Protein AF-A0A7V3JKD4-F1 (afdb_monomer)

Radius of gyration: 16.25 Å; Cα contacts (8 Å, |Δi|>4): 106; chains: 1; bounding box: 25×35×56 Å

Secondary structure (DSSP, 8-state):
-PPP--HHHHHTEEEEEEE--TTS----HHHHHHHHHHHHH-GGG-SEEEEEEPSSSEEEEEE--HHHHHHHHHHHHHH---------

Sequence (88 aa):
MADKIDPYREALVVEMVTVWPEDVPELPPEDRQRLEARLHADPRRASQVEYVRLHTGFCRRITVTAEDVARFTAESTAASAPVSGGTP

Mean predicted aligned error: 7.58 Å

pLDDT: mean 82.94, std 14.17, range [41.69, 94.19]

Nearest PDB structures (foldseek):
  5y5z-assembly1_N  TM=3.663E-01  e=1.304E+00  Thermus thermophilus HB8
  8fzg-assembly1_v  TM=3.688E-01  e=1.489E+00  Escherichia coli K-12
  8pz2-assembly1_A  TM=2.513E-01  e=4.316E+00  Escherichia coli

Foldseek 3Di:
DADPPDVVLVVQAPAEEEAEDPQAPDDDPVLVVVLSVVCVVPVVLAPHWDWDDDPRGTYIYGYHDNVSVVVSVVVVVVVDDDPPPDDD

Sol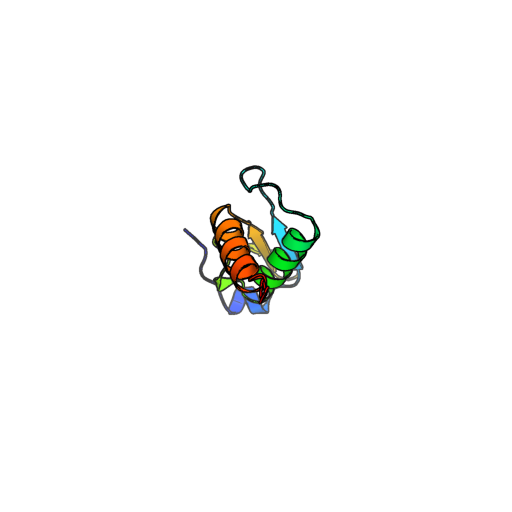vent-accessible surface area (backbone atoms only — not comparable to full-atom values): 5387 Å² total; per-residue (Å²): 131,59,55,75,90,47,72,70,59,59,74,38,47,78,44,79,47,80,43,78,54,87,84,32,78,91,63,58,70,67,58,46,51,52,49,51,55,49,35,71,72,40,54,87,71,42,69,33,46,45,78,45,84,48,97,90,36,22,32,39,35,36,43,56,44,50,67,48,50,53,52,47,51,56,55,53,48,70,75,59,69,80,86,78,77,82,75,135

Structure (mmCIF, N/CA/C/O backbone):
data_AF-A0A7V3JKD4-F1
#
_entry.id   AF-A0A7V3JKD4-F1
#
loop_
_atom_site.group_PDB
_atom_site.id
_atom_site.type_symbol
_atom_site.label_atom_id
_atom_site.label_alt_id
_atom_site.label_comp_id
_atom_site.label_asym_id
_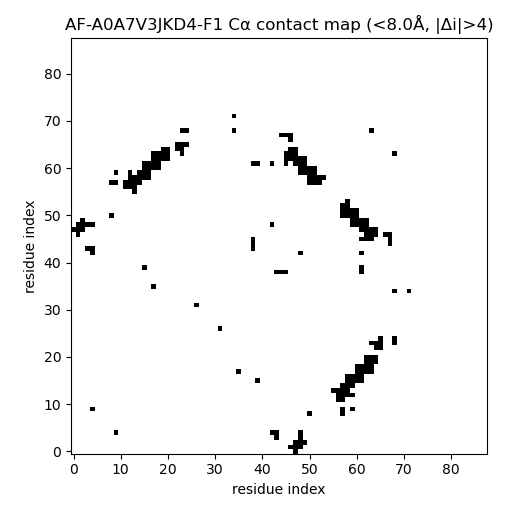atom_site.label_entity_id
_atom_site.label_seq_id
_atom_site.pdbx_PDB_ins_code
_atom_site.Cartn_x
_atom_site.Cartn_y
_atom_site.Cartn_z
_atom_site.occupancy
_atom_site.B_iso_or_equiv
_atom_site.auth_seq_id
_atom_site.auth_comp_id
_atom_site.auth_asym_id
_atom_site.auth_atom_id
_atom_site.pdbx_PDB_model_num
ATOM 1 N N . MET A 1 1 ? -12.825 -1.754 -9.690 1.00 42.53 1 MET A N 1
ATOM 2 C CA . MET A 1 1 ? -12.132 -2.966 -10.183 1.00 42.53 1 MET A CA 1
ATOM 3 C C . MET A 1 1 ? -10.672 -2.798 -9.823 1.00 42.53 1 MET A C 1
ATOM 5 O O . MET A 1 1 ? -10.088 -1.828 -10.280 1.00 42.53 1 MET A O 1
ATOM 9 N N . ALA A 1 2 ? -10.136 -3.649 -8.947 1.00 50.84 2 ALA A N 1
ATOM 10 C CA . ALA A 1 2 ? -8.724 -3.618 -8.575 1.00 50.84 2 ALA A CA 1
ATOM 11 C C . ALA A 1 2 ? -7.857 -3.798 -9.833 1.00 50.84 2 ALA A C 1
ATOM 13 O O . ALA A 1 2 ? -8.090 -4.741 -10.598 1.00 50.84 2 ALA A O 1
ATOM 14 N N . ASP A 1 3 ? -6.908 -2.890 -10.073 1.00 59.03 3 ASP A N 1
ATOM 15 C CA . ASP A 1 3 ? -5.963 -3.017 -11.185 1.00 59.03 3 ASP A CA 1
ATOM 16 C C . ASP A 1 3 ? -5.095 -4.255 -10.911 1.00 59.03 3 ASP A C 1
ATOM 18 O O . ASP A 1 3 ? -4.565 -4.433 -9.811 1.00 59.03 3 ASP A O 1
ATOM 22 N N . LYS A 1 4 ? -5.002 -5.171 -11.880 1.00 69.19 4 LYS A N 1
ATOM 23 C CA . LYS A 1 4 ? -4.155 -6.361 -11.732 1.00 69.19 4 LYS A CA 1
ATOM 24 C C . LYS A 1 4 ? -2.704 -5.909 -11.570 1.00 69.19 4 LYS A C 1
ATOM 26 O O . LYS A 1 4 ? -2.254 -5.043 -12.314 1.00 69.19 4 LYS A O 1
ATOM 31 N N . ILE A 1 5 ? -1.975 -6.536 -10.644 1.00 80.56 5 ILE A N 1
ATOM 32 C CA . ILE A 1 5 ? -0.526 -6.343 -10.513 1.00 80.56 5 ILE A CA 1
ATOM 33 C C . ILE A 1 5 ? 0.126 -6.657 -11.859 1.00 80.56 5 ILE A C 1
ATOM 35 O O . ILE A 1 5 ? 0.097 -7.798 -12.327 1.00 80.56 5 ILE A O 1
ATOM 39 N N . ASP A 1 6 ? 0.665 -5.619 -12.490 1.00 83.94 6 ASP A N 1
ATOM 40 C CA . ASP A 1 6 ? 1.349 -5.706 -13.771 1.00 83.94 6 ASP A CA 1
ATOM 41 C C . ASP A 1 6 ? 2.857 -5.851 -13.500 1.00 83.94 6 ASP A C 1
ATOM 43 O O . ASP A 1 6 ? 3.465 -4.921 -12.958 1.00 83.94 6 ASP A O 1
ATOM 47 N N . PRO A 1 7 ? 3.483 -6.987 -13.864 1.00 86.31 7 PRO A N 1
ATOM 48 C CA . PRO A 1 7 ? 4.892 -7.243 -13.565 1.00 86.31 7 PRO A CA 1
ATOM 49 C C . PRO A 1 7 ? 5.840 -6.213 -14.186 1.00 86.31 7 PRO A C 1
ATOM 51 O O . PRO A 1 7 ? 6.892 -5.922 -13.622 1.00 86.31 7 PRO A O 1
ATOM 54 N N . TYR A 1 8 ? 5.482 -5.660 -15.347 1.00 89.19 8 TYR A N 1
ATOM 55 C CA . TYR A 1 8 ? 6.297 -4.669 -16.038 1.00 89.19 8 TYR A CA 1
ATOM 56 C C . TYR A 1 8 ? 6.223 -3.315 -15.334 1.00 89.19 8 TYR A C 1
ATOM 58 O O . TYR A 1 8 ? 7.252 -2.676 -15.115 1.00 89.19 8 TYR A O 1
ATOM 66 N N . ARG A 1 9 ? 5.018 -2.891 -14.928 1.00 89.12 9 ARG A N 1
ATOM 67 C CA . ARG A 1 9 ? 4.858 -1.667 -14.126 1.00 89.12 9 ARG A CA 1
ATOM 68 C C . ARG A 1 9 ? 5.560 -1.802 -12.785 1.00 89.12 9 ARG A C 1
ATOM 70 O O . ARG A 1 9 ? 6.241 -0.869 -12.379 1.00 89.12 9 ARG A O 1
ATOM 77 N N . GLU A 1 10 ? 5.433 -2.959 -12.137 1.00 88.75 10 GLU A N 1
ATOM 78 C CA . GLU A 1 10 ? 6.056 -3.236 -10.843 1.00 88.75 10 GLU A CA 1
ATOM 79 C C . GLU A 1 10 ? 7.589 -3.208 -10.913 1.00 88.75 10 GLU A C 1
ATOM 81 O O . GLU A 1 10 ? 8.227 -2.630 -10.038 1.00 88.75 10 GLU A O 1
ATOM 86 N N . ALA A 1 11 ? 8.185 -3.714 -11.997 1.00 90.56 11 ALA A N 1
ATOM 87 C CA . ALA A 1 11 ? 9.629 -3.632 -12.226 1.00 90.56 11 ALA A CA 1
ATOM 88 C C . ALA A 1 11 ? 10.152 -2.191 -12.395 1.00 90.56 11 ALA A C 1
ATOM 90 O O . ALA A 1 11 ? 11.338 -1.939 -12.199 1.00 90.56 11 ALA A O 1
ATOM 91 N N . LEU A 1 12 ? 9.279 -1.250 -12.765 1.00 93.00 12 LEU A N 1
ATOM 92 C CA . LEU A 1 12 ? 9.600 0.166 -12.951 1.00 93.00 12 LEU A CA 1
ATOM 93 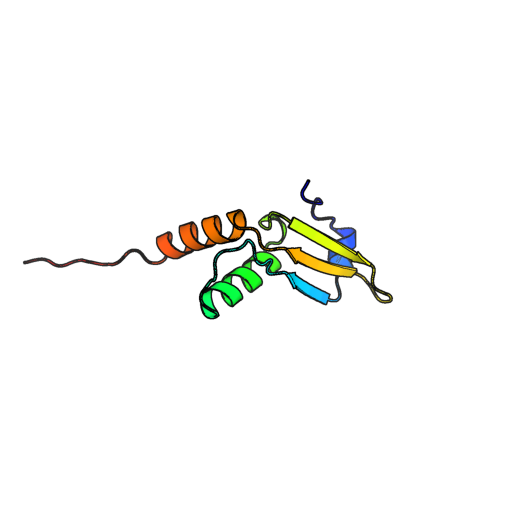C C . LEU A 1 12 ? 9.143 1.036 -11.770 1.00 93.00 12 LEU A C 1
ATOM 95 O O . LEU A 1 12 ? 9.160 2.267 -11.874 1.00 93.00 12 LEU A O 1
ATOM 99 N N . VAL A 1 13 ? 8.709 0.426 -10.662 1.00 93.12 13 VAL A N 1
ATOM 100 C CA . VAL A 1 13 ? 8.331 1.160 -9.454 1.00 93.12 13 VAL A CA 1
ATOM 101 C C . VAL A 1 13 ? 9.576 1.752 -8.808 1.00 93.12 13 VAL A C 1
ATOM 103 O O . VAL A 1 13 ? 10.490 1.036 -8.409 1.00 93.12 13 VAL A O 1
ATOM 106 N N . VAL A 1 14 ? 9.583 3.074 -8.682 1.00 94.06 14 VAL A N 1
ATOM 107 C CA . VAL A 1 14 ? 10.659 3.838 -8.032 1.00 94.06 14 VAL A CA 1
ATOM 108 C C . VAL A 1 14 ? 10.212 4.448 -6.707 1.00 94.06 14 VAL A C 1
ATOM 110 O O . VAL A 1 14 ? 11.046 4.855 -5.906 1.00 94.06 14 VAL A O 1
ATOM 113 N N . GLU A 1 15 ? 8.902 4.494 -6.462 1.00 93.50 15 GLU A N 1
ATOM 114 C CA . GLU A 1 15 ? 8.315 5.084 -5.264 1.00 93.50 15 GLU A CA 1
ATOM 115 C C . GLU A 1 15 ? 7.075 4.300 -4.823 1.00 93.50 15 GLU A C 1
ATOM 117 O O . GLU A 1 15 ? 6.342 3.749 -5.648 1.00 93.50 15 GLU A O 1
ATOM 122 N N . MET A 1 16 ? 6.840 4.242 -3.513 1.00 93.50 16 MET A N 1
ATOM 123 C CA . MET A 1 16 ? 5.708 3.547 -2.908 1.00 93.50 16 MET A CA 1
ATOM 124 C C . MET A 1 16 ? 4.980 4.492 -1.964 1.00 93.50 16 MET A C 1
ATOM 126 O O . MET A 1 16 ? 5.606 5.105 -1.103 1.00 93.50 16 MET A O 1
ATOM 130 N N . VAL A 1 17 ? 3.666 4.601 -2.132 1.00 92.75 17 VAL A N 1
ATOM 131 C CA . VAL A 1 17 ? 2.825 5.485 -1.324 1.00 92.75 17 VAL A CA 1
ATOM 132 C C . VAL A 1 17 ? 1.600 4.726 -0.842 1.00 92.75 17 VAL A C 1
ATOM 134 O O . VAL A 1 17 ? 0.913 4.073 -1.631 1.00 92.75 17 VAL A O 1
ATOM 137 N N . THR A 1 18 ? 1.287 4.879 0.440 1.00 93.44 18 THR A N 1
ATOM 138 C CA . THR A 1 18 ? 0.047 4.377 1.032 1.00 93.44 18 THR A CA 1
ATOM 139 C C . THR A 1 18 ? -0.937 5.519 1.218 1.00 93.44 18 THR A C 1
ATOM 141 O O . THR A 1 18 ? -0.646 6.510 1.888 1.00 93.44 18 THR A O 1
ATOM 144 N N . VAL A 1 19 ? -2.128 5.372 0.650 1.00 92.19 19 VAL A N 1
ATOM 145 C CA . VAL A 1 19 ? -3.249 6.282 0.863 1.00 92.19 19 VAL A CA 1
ATOM 146 C C . VAL A 1 19 ? -4.172 5.674 1.903 1.00 92.19 19 VAL A C 1
ATOM 148 O O . VAL A 1 19 ? 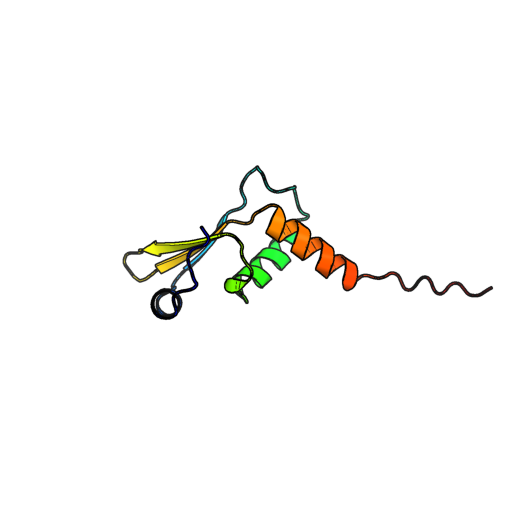-4.637 4.545 1.764 1.00 92.19 19 VAL A O 1
ATOM 151 N N . TRP A 1 20 ? -4.451 6.460 2.932 1.00 91.50 20 TRP A N 1
ATOM 152 C CA . TRP A 1 20 ? -5.373 6.115 4.001 1.00 91.50 20 TRP A CA 1
ATOM 153 C C . TRP A 1 20 ? -6.586 7.038 3.882 1.00 91.50 20 TRP A C 1
ATOM 155 O O . TRP A 1 20 ? -6.487 8.197 4.291 1.00 91.50 20 TRP A O 1
ATOM 165 N N . PRO A 1 21 ? -7.674 6.588 3.238 1.00 88.62 21 PRO A N 1
ATOM 166 C CA . PRO A 1 21 ? -8.889 7.385 3.124 1.00 88.62 21 PRO A CA 1
ATOM 167 C C . PRO A 1 21 ? -9.524 7.622 4.502 1.00 88.62 21 PRO A C 1
ATOM 169 O O . PRO A 1 21 ? -9.212 6.947 5.471 1.00 88.62 21 PRO A O 1
ATOM 172 N N . GLU A 1 22 ? -10.441 8.574 4.607 1.00 86.50 22 GLU A N 1
ATOM 173 C CA . GLU A 1 22 ? -11.194 8.815 5.851 1.00 86.50 22 GLU A CA 1
ATOM 174 C C . GLU A 1 22 ? -12.236 7.723 6.160 1.00 86.50 22 GLU A C 1
ATOM 176 O O . GLU A 1 22 ? -12.692 7.601 7.290 1.00 86.50 22 GLU A O 1
ATOM 181 N N . ASP A 1 23 ? -12.586 6.912 5.157 1.00 85.00 23 ASP A N 1
ATOM 182 C CA . ASP A 1 23 ? -13.540 5.800 5.268 1.00 85.00 23 ASP A CA 1
ATOM 183 C C . ASP A 1 23 ? -12.957 4.587 6.019 1.00 85.00 23 ASP A C 1
ATOM 185 O O . ASP A 1 23 ? -13.697 3.736 6.515 1.00 85.00 23 ASP A O 1
ATOM 189 N N . VAL A 1 24 ? -11.622 4.492 6.137 1.00 87.00 24 VAL A N 1
ATOM 190 C CA . VAL A 1 24 ? -11.007 3.416 6.923 1.00 87.00 24 VAL A CA 1
ATOM 191 C C . VAL A 1 24 ? -11.064 3.715 8.419 1.00 87.00 24 VAL A C 1
ATOM 193 O O . VAL A 1 24 ? -10.809 4.845 8.835 1.00 87.00 24 VAL A O 1
ATOM 196 N N . PRO A 1 25 ? -11.333 2.692 9.252 1.00 84.88 25 PRO A N 1
ATOM 197 C CA . PRO A 1 25 ? -11.321 2.858 10.696 1.00 84.88 25 PRO A CA 1
ATOM 198 C C . PRO A 1 25 ? -9.932 3.284 11.176 1.00 84.88 25 PRO A C 1
ATOM 200 O O . PRO A 1 25 ? -8.905 2.824 10.668 1.00 84.88 25 PRO A O 1
ATOM 203 N N . GLU A 1 26 ? -9.913 4.157 12.181 1.00 83.69 26 GLU A N 1
ATOM 204 C CA . GLU A 1 26 ? -8.675 4.674 12.747 1.00 83.69 26 GLU A CA 1
ATOM 205 C C . GLU A 1 26 ? -7.914 3.540 13.449 1.00 83.69 26 GLU A C 1
ATOM 207 O O . GLU A 1 26 ? -8.377 2.953 14.428 1.00 83.69 26 GLU A O 1
ATOM 212 N N . LEU A 1 27 ? -6.754 3.191 12.894 1.00 85.00 27 LEU A N 1
ATOM 213 C CA . LEU A 1 27 ? -5.871 2.164 13.430 1.00 85.00 27 LEU A CA 1
ATOM 214 C C . LEU A 1 27 ? -4.780 2.792 14.300 1.00 85.00 27 LEU A C 1
ATOM 216 O O . LEU A 1 27 ? -4.294 3.884 13.979 1.00 85.00 27 LEU A O 1
ATOM 220 N N . PRO A 1 28 ? -4.304 2.070 15.329 1.00 88.81 28 PRO A N 1
ATOM 221 C CA . PRO A 1 28 ? -3.084 2.433 16.030 1.00 88.81 28 PRO A CA 1
ATOM 222 C C . PRO A 1 28 ? -1.928 2.635 15.039 1.00 88.81 28 PRO A C 1
ATOM 224 O O . PRO A 1 28 ? -1.824 1.896 14.054 1.00 88.81 28 PRO A O 1
ATOM 227 N N . PRO A 1 29 ? -1.019 3.593 15.286 1.00 87.12 29 PRO A N 1
ATOM 228 C CA . PRO A 1 29 ? 0.082 3.886 14.369 1.00 87.12 29 PRO A CA 1
ATOM 229 C C . PRO A 1 29 ? 0.980 2.666 14.105 1.00 87.12 29 PRO A C 1
ATOM 231 O O . PRO A 1 29 ? 1.480 2.506 12.994 1.00 87.12 29 PRO A O 1
ATOM 234 N N . GLU A 1 30 ? 1.141 1.776 15.085 1.00 88.69 30 GLU A N 1
ATOM 235 C CA . GLU A 1 30 ? 1.895 0.527 14.930 1.00 88.69 30 GLU A CA 1
ATOM 236 C C . GLU A 1 30 ? 1.216 -0.457 13.970 1.00 88.69 30 GLU A C 1
ATOM 238 O O . GLU A 1 30 ? 1.863 -0.986 13.064 1.00 88.69 30 GLU A O 1
ATOM 243 N N . ASP A 1 31 ? -0.093 -0.680 14.121 1.00 89.88 31 ASP A N 1
ATOM 244 C CA . ASP A 1 31 ? -0.864 -1.531 13.209 1.00 89.88 31 ASP A CA 1
ATOM 245 C C . ASP A 1 31 ? -0.905 -0.935 11.806 1.00 89.88 31 ASP A C 1
ATOM 247 O O . ASP A 1 31 ? -0.766 -1.654 10.818 1.00 89.88 31 ASP A O 1
ATOM 251 N N . ARG A 1 32 ? -1.016 0.393 11.713 1.00 90.19 32 ARG A N 1
ATOM 252 C CA . ARG A 1 32 ? -0.980 1.132 10.453 1.00 90.19 32 ARG A CA 1
ATOM 253 C C . ARG A 1 32 ? 0.331 0.890 9.699 1.00 90.19 32 ARG A C 1
ATOM 255 O O . ARG A 1 32 ? 0.297 0.534 8.522 1.00 90.19 32 ARG A O 1
ATOM 262 N N . GLN A 1 33 ? 1.474 1.006 10.379 1.00 90.38 33 GLN A N 1
ATOM 263 C CA . GLN A 1 33 ? 2.795 0.725 9.798 1.00 90.38 33 GLN A CA 1
ATOM 264 C C . GLN A 1 33 ? 2.961 -0.749 9.409 1.00 90.38 33 GLN A C 1
ATOM 266 O O . GLN A 1 33 ? 3.494 -1.057 8.343 1.00 90.38 33 GLN A O 1
ATOM 271 N N . ARG A 1 34 ? 2.483 -1.681 10.243 1.00 90.75 34 ARG A N 1
ATOM 272 C CA . ARG A 1 34 ? 2.522 -3.118 9.931 1.00 90.75 34 ARG A CA 1
ATOM 273 C C . ARG A 1 34 ? 1.676 -3.455 8.709 1.00 90.75 34 ARG A C 1
ATOM 275 O O . ARG A 1 34 ? 2.115 -4.235 7.864 1.00 90.75 34 ARG A O 1
ATOM 282 N N . LEU A 1 35 ? 0.479 -2.882 8.615 1.00 90.88 35 LEU A N 1
ATOM 283 C CA . LEU A 1 35 ? -0.408 -3.065 7.475 1.00 90.88 35 LEU A CA 1
ATOM 284 C C . LEU A 1 35 ? 0.234 -2.500 6.207 1.00 90.88 35 LEU A C 1
ATOM 286 O O . LEU A 1 35 ? 0.330 -3.226 5.223 1.00 90.88 35 LEU A O 1
ATOM 290 N N . GLU A 1 36 ? 0.750 -1.272 6.249 1.00 91.62 36 GLU A N 1
ATOM 291 C CA . GLU A 1 36 ? 1.493 -0.658 5.142 1.00 91.62 36 GLU A CA 1
ATOM 292 C C . GLU A 1 36 ? 2.640 -1.549 4.648 1.00 91.62 36 GLU A C 1
ATOM 294 O O . GLU A 1 36 ? 2.687 -1.913 3.471 1.00 91.62 36 GLU A O 1
ATOM 299 N N . ALA A 1 37 ? 3.531 -1.966 5.551 1.00 91.38 37 ALA A N 1
ATOM 300 C CA . ALA A 1 37 ? 4.665 -2.815 5.204 1.00 91.38 37 ALA A CA 1
ATOM 301 C C . ALA A 1 37 ? 4.205 -4.132 4.563 1.00 91.38 37 ALA A C 1
ATOM 303 O O . ALA A 1 37 ? 4.794 -4.599 3.587 1.00 91.38 37 ALA A O 1
ATOM 304 N N . ARG A 1 38 ? 3.116 -4.719 5.072 1.00 90.44 38 ARG A N 1
ATOM 305 C CA . ARG A 1 38 ? 2.560 -5.973 4.558 1.00 90.44 38 ARG A CA 1
ATOM 306 C C . ARG A 1 38 ? 1.901 -5.808 3.189 1.00 90.44 38 ARG A C 1
ATOM 308 O O . ARG A 1 38 ? 2.067 -6.681 2.343 1.00 90.44 38 ARG A O 1
ATOM 315 N N . LEU A 1 39 ? 1.182 -4.710 2.961 1.00 90.56 39 LEU A N 1
ATOM 316 C CA . LEU A 1 39 ? 0.582 -4.401 1.662 1.00 90.56 39 LEU A CA 1
ATOM 317 C C . LEU A 1 39 ? 1.657 -4.117 0.613 1.00 90.56 39 LEU A C 1
ATOM 319 O O . LEU A 1 39 ? 1.522 -4.543 -0.527 1.00 90.56 39 LEU A O 1
ATOM 323 N N . HIS A 1 40 ? 2.757 -3.462 0.980 1.00 90.00 40 HIS A N 1
ATOM 324 C CA . HIS A 1 40 ? 3.876 -3.273 0.058 1.00 90.00 40 HIS A CA 1
ATOM 325 C C . HIS A 1 40 ? 4.697 -4.544 -0.178 1.00 90.00 40 HIS A C 1
ATOM 327 O O . HIS A 1 40 ? 5.240 -4.706 -1.276 1.00 90.00 40 HIS A O 1
ATOM 333 N N . ALA A 1 41 ? 4.771 -5.440 0.809 1.00 90.12 41 ALA A N 1
ATOM 334 C CA . ALA A 1 41 ? 5.405 -6.746 0.661 1.00 90.12 41 ALA A CA 1
ATOM 335 C C . ALA A 1 41 ? 4.593 -7.685 -0.247 1.00 90.12 41 ALA A C 1
ATOM 337 O O . ALA A 1 41 ? 5.177 -8.390 -1.066 1.00 90.12 41 ALA A O 1
ATOM 338 N N . ASP A 1 42 ? 3.261 -7.678 -0.133 1.00 87.19 42 ASP A N 1
ATOM 339 C CA . ASP A 1 42 ? 2.371 -8.421 -1.029 1.00 87.19 42 ASP A CA 1
ATOM 340 C C . ASP A 1 42 ? 1.237 -7.524 -1.560 1.00 87.19 42 ASP A C 1
ATOM 342 O O . ASP A 1 42 ? 0.115 -7.541 -1.034 1.00 87.19 42 ASP A O 1
ATOM 346 N N . PRO A 1 43 ? 1.498 -6.752 -2.633 1.00 86.00 43 PRO A N 1
ATOM 347 C CA . PRO A 1 43 ? 0.532 -5.808 -3.194 1.00 86.00 43 PRO A CA 1
ATOM 348 C C . PRO A 1 43 ? -0.696 -6.508 -3.785 1.00 86.00 43 PRO A C 1
ATOM 350 O O . PRO A 1 43 ? -1.736 -5.881 -3.941 1.00 86.00 43 PRO A O 1
ATOM 353 N N . ARG A 1 44 ? -0.636 -7.822 -4.056 1.00 84.56 44 ARG A N 1
ATOM 354 C CA . ARG A 1 44 ? -1.788 -8.607 -4.540 1.00 84.56 44 ARG A CA 1
ATOM 355 C C . ARG A 1 44 ? -2.879 -8.744 -3.483 1.00 84.56 44 ARG A C 1
ATOM 357 O O . ARG A 1 44 ? -4.002 -9.121 -3.807 1.00 84.56 44 ARG A O 1
ATOM 364 N N . ARG A 1 45 ? -2.540 -8.503 -2.214 1.00 84.00 45 ARG A N 1
ATOM 365 C CA . ARG A 1 45 ? -3.488 -8.567 -1.101 1.00 84.00 45 ARG A CA 1
ATOM 366 C C . ARG A 1 45 ? -4.289 -7.280 -0.950 1.00 84.00 45 ARG A C 1
ATOM 368 O O . ARG A 1 45 ? -5.395 -7.351 -0.414 1.00 84.00 45 ARG A O 1
ATOM 375 N N . ALA A 1 46 ? -3.749 -6.159 -1.424 1.00 87.44 46 ALA A N 1
ATOM 376 C CA . ALA A 1 46 ? -4.416 -4.870 -1.385 1.00 87.44 46 ALA A CA 1
ATOM 377 C C . ALA A 1 46 ? -5.646 -4.870 -2.295 1.00 87.44 46 ALA A C 1
ATOM 379 O O . ALA A 1 46 ? -5.569 -5.270 -3.458 1.00 87.44 46 ALA A O 1
ATOM 380 N N . SER A 1 47 ? -6.774 -4.384 -1.779 1.00 85.44 47 SER A N 1
ATOM 381 C CA . SER A 1 47 ? -7.998 -4.247 -2.576 1.00 85.44 47 SER A CA 1
ATOM 382 C C . SER A 1 47 ? -7.866 -3.206 -3.690 1.00 85.44 47 SER A C 1
ATOM 384 O O . SER A 1 47 ? -8.516 -3.328 -4.728 1.00 85.44 47 SER A O 1
ATOM 386 N N . GLN A 1 48 ? -7.030 -2.183 -3.499 1.00 88.62 48 GLN A N 1
ATOM 387 C CA . GLN A 1 48 ? -6.861 -1.105 -4.465 1.00 88.62 48 GLN A CA 1
ATOM 388 C C . GLN A 1 48 ? -5.386 -0.738 -4.631 1.00 88.62 48 GLN A C 1
ATOM 390 O O . GLN A 1 48 ? -4.767 -0.132 -3.756 1.00 88.62 48 GLN A O 1
ATOM 395 N N . VAL A 1 49 ? -4.841 -1.089 -5.795 1.00 90.06 49 VAL A N 1
ATOM 396 C CA . VAL A 1 49 ? -3.484 -0.736 -6.219 1.00 90.06 49 VAL A CA 1
ATOM 397 C C . VAL A 1 49 ? -3.568 0.074 -7.500 1.00 90.06 49 VAL A C 1
ATOM 399 O O . VAL A 1 49 ? -4.279 -0.290 -8.434 1.00 90.06 49 VAL A O 1
ATOM 402 N N . GLU A 1 50 ? -2.829 1.172 -7.538 1.00 90.69 50 GLU A N 1
ATOM 403 C CA . GLU A 1 50 ? -2.724 2.063 -8.680 1.00 90.69 50 GLU A CA 1
ATOM 404 C C . GLU A 1 50 ? -1.252 2.304 -9.008 1.00 90.69 50 GLU A C 1
ATOM 406 O O . GLU A 1 50 ? -0.414 2.501 -8.126 1.00 90.69 50 GLU A O 1
ATOM 411 N N . TYR A 1 51 ? -0.935 2.330 -10.298 1.00 91.19 51 TYR A N 1
ATOM 412 C CA . TYR A 1 51 ? 0.396 2.681 -10.779 1.00 91.19 51 TYR A CA 1
ATOM 413 C C . TYR A 1 51 ? 0.336 4.061 -11.423 1.00 91.19 51 TYR A C 1
ATOM 415 O O . TYR A 1 51 ? -0.185 4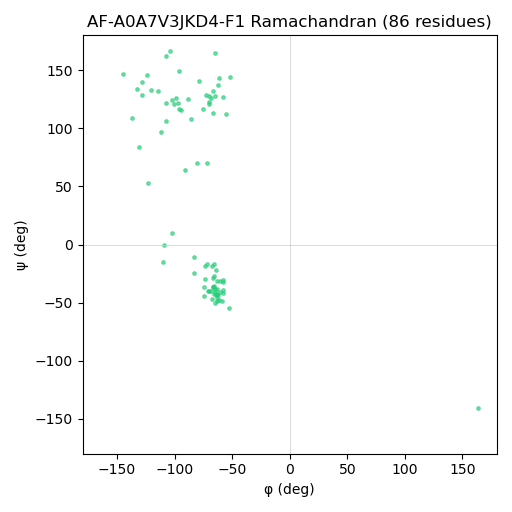.229 -12.527 1.00 91.19 51 TYR A O 1
ATOM 423 N N . VAL A 1 52 ? 0.876 5.060 -10.733 1.00 90.44 52 VAL A N 1
ATOM 424 C CA . VAL A 1 52 ? 0.934 6.437 -11.223 1.00 90.44 52 VAL A CA 1
ATOM 425 C C . VAL A 1 52 ? 2.220 6.611 -12.020 1.00 90.44 52 VAL A C 1
ATOM 427 O O . VAL A 1 52 ? 3.309 6.326 -11.526 1.00 90.44 52 VAL A O 1
ATOM 430 N N . ARG A 1 53 ? 2.114 7.068 -13.271 1.00 91.38 53 ARG A N 1
ATOM 431 C CA . ARG A 1 53 ? 3.289 7.296 -14.118 1.00 91.38 53 ARG A CA 1
ATOM 432 C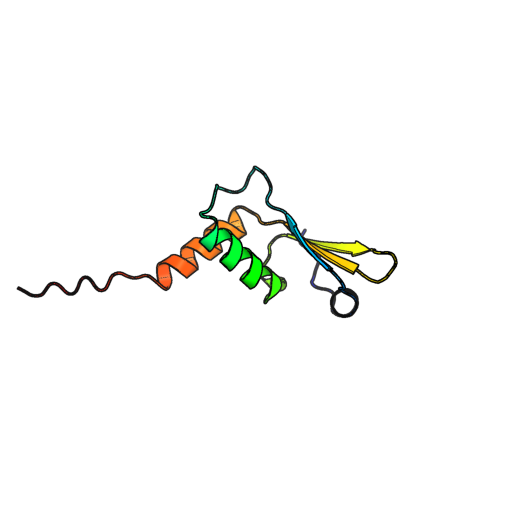 C . ARG A 1 53 ? 4.081 8.502 -13.608 1.00 91.38 53 ARG A C 1
ATOM 434 O O . ARG A 1 53 ? 3.550 9.608 -13.552 1.00 91.38 53 ARG A O 1
ATOM 441 N N . LEU A 1 54 ? 5.352 8.284 -13.291 1.00 92.06 54 LEU A N 1
ATOM 442 C CA . LEU A 1 54 ? 6.324 9.314 -12.934 1.00 92.06 54 LEU A CA 1
ATOM 443 C C . LEU A 1 54 ? 7.285 9.582 -14.101 1.00 92.06 54 LEU A C 1
ATOM 445 O O . LEU A 1 54 ? 7.363 8.815 -15.061 1.00 92.06 54 LEU A O 1
ATOM 449 N N . HIS A 1 55 ? 8.044 10.677 -14.012 1.00 90.31 55 HIS A N 1
ATOM 450 C CA . HIS A 1 55 ? 9.043 11.038 -15.028 1.00 90.31 55 HIS A CA 1
ATOM 451 C C . HIS A 1 55 ? 10.168 9.994 -15.148 1.00 90.31 55 HIS A C 1
ATOM 453 O O . HIS A 1 55 ? 10.706 9.789 -16.231 1.00 90.31 55 HIS A O 1
ATOM 459 N N . THR A 1 56 ? 10.507 9.329 -14.041 1.00 92.31 56 THR A N 1
ATOM 460 C CA . THR A 1 56 ? 11.614 8.365 -13.926 1.00 92.31 56 THR A CA 1
ATOM 461 C C . THR A 1 56 ? 11.156 6.912 -13.773 1.00 92.31 56 THR A C 1
ATOM 463 O O . THR A 1 56 ? 11.997 6.024 -13.676 1.00 92.31 56 THR A O 1
ATOM 466 N N . GLY A 1 57 ? 9.846 6.643 -13.753 1.00 93.94 57 GLY A N 1
ATOM 467 C CA . GLY A 1 57 ? 9.310 5.305 -13.499 1.00 93.94 57 GLY A CA 1
ATOM 468 C C . GLY A 1 57 ? 7.830 5.333 -13.139 1.00 93.94 57 GLY A C 1
ATOM 469 O O . GLY A 1 57 ? 7.059 6.109 -13.701 1.00 93.94 57 GLY A O 1
ATOM 470 N N . PHE A 1 58 ? 7.430 4.499 -12.185 1.00 94.19 58 PHE A N 1
ATOM 471 C CA . PHE A 1 58 ? 6.080 4.473 -11.630 1.00 94.19 58 PHE A CA 1
ATOM 472 C C . PHE A 1 58 ? 6.104 4.653 -10.111 1.00 94.19 58 PHE A C 1
ATOM 474 O O . PHE A 1 58 ? 7.008 4.184 -9.423 1.00 94.19 58 PHE A O 1
ATOM 481 N N . CYS A 1 59 ? 5.085 5.322 -9.587 1.00 93.19 59 CYS A N 1
ATOM 482 C CA . CYS A 1 59 ? 4.759 5.315 -8.170 1.00 93.19 59 CYS A CA 1
ATOM 483 C C . CYS A 1 59 ? 3.664 4.276 -7.948 1.00 93.19 59 CYS A C 1
ATOM 485 O O . CYS A 1 59 ? 2.597 4.351 -8.569 1.00 93.19 59 CYS A O 1
ATOM 487 N N . ARG A 1 60 ? 3.928 3.293 -7.087 1.00 93.38 60 ARG A N 1
ATOM 488 C CA . ARG A 1 60 ? 2.922 2.321 -6.665 1.00 93.38 60 ARG A CA 1
ATOM 489 C C . ARG A 1 60 ? 2.147 2.908 -5.501 1.00 93.38 60 ARG A C 1
ATOM 491 O O . ARG A 1 60 ? 2.658 2.996 -4.385 1.00 93.38 60 ARG A O 1
ATOM 498 N N . ARG A 1 61 ? 0.902 3.275 -5.772 1.00 92.56 61 ARG A N 1
ATOM 499 C CA . ARG A 1 61 ? -0.026 3.810 -4.790 1.00 92.56 61 ARG A CA 1
ATOM 500 C C . ARG A 1 61 ? -0.978 2.714 -4.339 1.00 92.56 61 ARG A C 1
ATOM 502 O O . ARG A 1 61 ? -1.692 2.145 -5.159 1.00 92.56 61 ARG A O 1
ATOM 509 N N . ILE A 1 62 ? -0.983 2.416 -3.048 1.00 92.81 62 ILE A N 1
ATOM 510 C CA . ILE A 1 62 ? -1.921 1.467 -2.449 1.00 92.81 62 ILE A CA 1
ATOM 511 C C . ILE A 1 62 ? -2.931 2.257 -1.632 1.00 92.81 62 ILE A C 1
ATOM 513 O O . ILE A 1 62 ? -2.544 2.980 -0.718 1.00 92.81 62 ILE A O 1
ATOM 517 N N . THR A 1 63 ? -4.214 2.118 -1.948 1.00 92.50 63 THR A N 1
ATOM 518 C CA . THR A 1 63 ? -5.289 2.715 -1.151 1.00 92.50 63 THR A CA 1
ATOM 519 C C . THR A 1 63 ? -5.815 1.664 -0.194 1.00 92.50 63 THR A C 1
ATOM 521 O O . THR A 1 63 ? -6.346 0.640 -0.622 1.00 92.50 63 THR A O 1
ATOM 524 N N . VAL A 1 64 ? -5.651 1.913 1.102 1.00 91.44 64 VAL A N 1
ATOM 525 C CA . VAL A 1 64 ? -6.147 1.011 2.139 1.00 91.44 64 VAL A CA 1
ATOM 526 C C . VAL A 1 64 ? -7.661 1.125 2.203 1.00 91.44 64 VAL A C 1
ATOM 528 O O . VAL A 1 64 ? -8.202 2.222 2.307 1.00 91.44 64 VAL A O 1
ATOM 531 N N . THR A 1 65 ? -8.343 -0.012 2.153 1.00 90.81 65 THR A N 1
ATOM 532 C CA . THR A 1 65 ? -9.799 -0.093 2.296 1.00 90.81 65 THR A CA 1
ATOM 533 C C . THR A 1 65 ? -10.184 -0.684 3.648 1.00 90.81 65 THR A C 1
ATOM 535 O O . THR A 1 65 ? -9.376 -1.348 4.305 1.00 90.81 65 THR A O 1
ATOM 538 N N . ALA A 1 66 ? -11.436 -0.490 4.073 1.00 90.12 66 ALA A N 1
ATOM 539 C CA . ALA A 1 66 ? -11.936 -1.095 5.309 1.00 90.12 66 ALA A CA 1
ATOM 540 C C . ALA A 1 66 ? -11.815 -2.634 5.284 1.00 90.12 66 ALA A C 1
ATOM 542 O O . ALA A 1 66 ? -11.548 -3.252 6.313 1.00 90.12 66 ALA A O 1
ATOM 543 N N . GLU A 1 67 ? -11.916 -3.253 4.102 1.00 88.25 67 GLU A N 1
ATOM 544 C CA . GLU A 1 67 ? -11.693 -4.689 3.907 1.00 88.25 67 GLU A CA 1
ATOM 545 C C . GLU A 1 67 ? -10.233 -5.105 4.144 1.00 88.25 67 GLU A C 1
ATOM 547 O O . GLU A 1 67 ? -9.977 -6.192 4.666 1.00 88.25 67 GLU A O 1
ATOM 552 N N . ASP A 1 68 ? -9.256 -4.270 3.774 1.00 89.00 68 ASP A N 1
ATOM 553 C CA . ASP A 1 68 ? -7.836 -4.528 4.053 1.00 89.00 68 ASP A CA 1
ATOM 554 C C . ASP A 1 68 ? -7.560 -4.488 5.557 1.00 89.00 68 ASP A C 1
ATOM 556 O O . ASP A 1 68 ? -6.875 -5.368 6.087 1.00 89.00 68 ASP A O 1
ATOM 560 N N . VAL A 1 69 ? -8.145 -3.504 6.248 1.00 89.62 69 VAL A N 1
ATOM 561 C CA . VAL A 1 69 ? -8.039 -3.367 7.703 1.00 89.62 69 VAL A CA 1
ATOM 562 C C . VAL A 1 69 ? -8.701 -4.543 8.409 1.00 89.62 69 VAL A C 1
ATOM 564 O O . VAL A 1 69 ? -8.062 -5.192 9.231 1.00 89.62 69 VAL A O 1
ATOM 567 N N . ALA A 1 70 ? -9.943 -4.879 8.055 1.00 89.06 70 ALA A N 1
ATOM 568 C CA . ALA A 1 70 ? -10.663 -5.996 8.661 1.00 89.06 70 ALA A CA 1
ATOM 569 C C . ALA A 1 70 ? -9.901 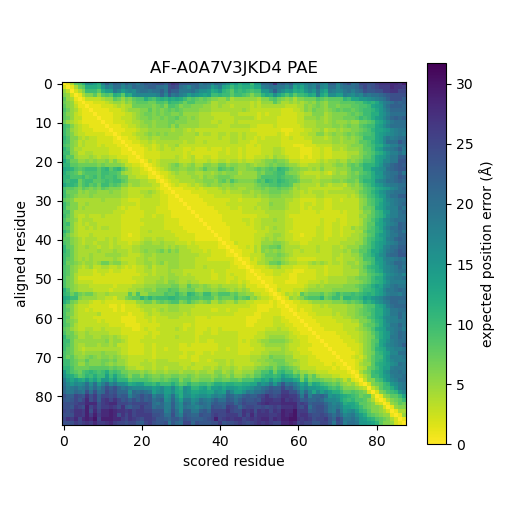-7.322 8.497 1.00 89.06 70 ALA A C 1
ATOM 571 O O . ALA A 1 70 ? -9.778 -8.087 9.456 1.00 89.06 70 ALA A O 1
ATOM 572 N N . ARG A 1 71 ? -9.324 -7.573 7.311 1.00 87.38 71 ARG A N 1
ATOM 573 C CA . ARG A 1 71 ? -8.465 -8.744 7.065 1.00 87.38 71 ARG A CA 1
ATOM 574 C C . ARG A 1 71 ? -7.206 -8.714 7.927 1.00 87.38 71 ARG A C 1
ATOM 576 O O . ARG A 1 71 ? -6.867 -9.722 8.542 1.00 87.38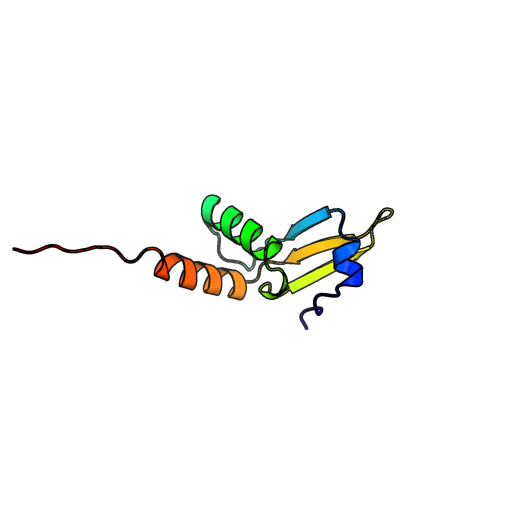 71 ARG A O 1
ATOM 583 N N . PHE A 1 72 ? -6.534 -7.568 8.008 1.00 88.12 72 PHE A N 1
ATOM 584 C CA . PHE A 1 72 ? -5.346 -7.402 8.841 1.00 88.12 72 PHE A CA 1
ATOM 585 C C . PHE A 1 72 ? -5.630 -7.630 10.319 1.00 88.12 72 PHE A C 1
ATOM 587 O O . PHE A 1 72 ? -4.913 -8.397 10.953 1.00 88.12 72 PHE A O 1
ATOM 594 N N . THR A 1 73 ? -6.686 -7.027 10.858 1.00 86.44 73 THR A N 1
ATOM 595 C CA . THR A 1 73 ? -7.095 -7.211 12.250 1.00 86.44 73 THR A CA 1
ATOM 596 C C . THR A 1 73 ? -7.467 -8.666 12.522 1.00 86.44 73 THR A C 1
ATOM 598 O O . THR A 1 73 ? -7.017 -9.216 13.523 1.00 86.44 73 THR A O 1
ATOM 601 N N . ALA A 1 74 ? -8.207 -9.325 11.622 1.00 85.56 74 ALA A N 1
ATOM 602 C CA . ALA A 1 74 ? -8.545 -10.742 11.761 1.00 85.56 74 ALA A CA 1
ATOM 603 C C . ALA A 1 74 ? -7.297 -11.645 11.797 1.00 85.56 74 ALA A C 1
ATOM 605 O O . ALA A 1 74 ? -7.212 -12.561 12.612 1.00 85.56 74 ALA A O 1
ATOM 606 N N . GLU A 1 75 ? -6.294 -11.373 10.961 1.00 80.56 75 GLU A N 1
ATOM 607 C CA . GLU A 1 75 ? -5.032 -12.124 10.961 1.00 80.56 75 GLU A CA 1
ATOM 608 C C . GLU A 1 75 ? -4.124 -11.778 12.149 1.00 80.56 75 GLU A C 1
ATOM 610 O O . GLU A 1 75 ? -3.460 -12.657 12.694 1.00 80.56 75 GLU A O 1
ATOM 615 N N . SER A 1 76 ? -4.093 -10.510 12.565 1.00 74.94 76 SER A N 1
ATOM 616 C CA . SER A 1 76 ? -3.302 -10.033 13.705 1.00 74.94 76 SER A CA 1
ATOM 617 C C . SER A 1 76 ? -3.850 -10.588 15.024 1.00 74.94 76 SER A C 1
ATOM 619 O O . SER A 1 76 ? -3.087 -11.046 15.873 1.00 74.94 76 SER A O 1
ATOM 621 N N . THR A 1 77 ? -5.180 -10.658 15.168 1.00 66.62 77 THR A N 1
ATOM 622 C CA . THR A 1 77 ? -5.827 -11.276 16.336 1.00 66.62 77 THR A CA 1
ATOM 623 C C . THR A 1 77 ? -5.563 -12.783 16.395 1.00 66.62 77 THR A C 1
ATOM 625 O O . THR A 1 77 ? -5.330 -13.318 17.475 1.00 66.62 77 THR A O 1
ATOM 628 N N . ALA A 1 78 ? -5.493 -13.469 15.247 1.00 59.03 78 ALA A N 1
ATOM 629 C CA . ALA A 1 78 ? -5.144 -14.890 15.198 1.00 59.03 78 ALA A CA 1
ATOM 630 C C . ALA A 1 78 ? -3.697 -15.166 15.655 1.00 59.03 78 ALA A C 1
ATOM 632 O O . ALA A 1 78 ? -3.411 -16.243 16.173 1.00 59.03 78 ALA A O 1
ATOM 633 N N . ALA A 1 79 ? -2.794 -14.190 15.512 1.00 55.97 79 ALA A N 1
ATOM 634 C CA . ALA A 1 79 ? -1.425 -14.268 16.024 1.00 55.97 79 ALA A CA 1
ATOM 635 C C . ALA A 1 79 ? -1.302 -13.888 17.515 1.00 55.97 79 ALA A C 1
ATOM 637 O O . ALA A 1 79 ? -0.255 -14.123 18.115 1.00 55.97 79 ALA A O 1
ATOM 638 N N . SER A 1 80 ? -2.360 -13.333 18.117 1.00 42.44 80 SER A N 1
ATOM 639 C CA . SER A 1 80 ? -2.411 -12.894 19.515 1.00 42.44 80 SER A CA 1
ATOM 640 C C . SER A 1 80 ? -3.560 -13.582 20.263 1.00 42.44 80 SER A C 1
ATOM 642 O O . SER A 1 80 ? -4.416 -12.943 20.871 1.00 42.44 80 SER A O 1
ATOM 644 N N . ALA A 1 81 ? -3.619 -14.915 20.201 1.00 41.69 81 ALA A N 1
ATOM 645 C CA . ALA A 1 81 ? -4.464 -15.671 21.120 1.00 41.69 81 ALA A CA 1
ATOM 646 C C . ALA A 1 81 ? -3.850 -15.599 22.534 1.00 41.69 81 ALA A C 1
ATOM 648 O O . ALA A 1 81 ? -2.667 -15.919 22.696 1.00 41.69 81 ALA A O 1
ATOM 649 N N . PRO A 1 82 ? -4.607 -15.202 23.573 1.00 48.91 82 PRO A N 1
ATOM 650 C CA . PRO A 1 82 ? -4.088 -15.177 24.929 1.00 48.91 82 PRO A CA 1
ATOM 651 C C . PRO A 1 82 ? -3.863 -16.610 25.407 1.00 48.91 82 PRO A C 1
ATOM 653 O O . PRO A 1 82 ? -4.782 -17.431 25.423 1.00 48.91 82 PRO A O 1
ATOM 656 N N . VAL A 1 83 ? -2.644 -16.903 25.860 1.00 56.44 83 VAL A N 1
ATOM 657 C CA . VAL A 1 83 ? -2.369 -18.089 26.677 1.00 56.44 83 VAL A CA 1
ATOM 658 C C . VAL A 1 83 ? -2.974 -17.856 28.068 1.00 56.44 83 VAL A C 1
ATOM 660 O O . VAL A 1 83 ? -2.288 -17.642 29.058 1.00 56.44 83 VAL A O 1
ATOM 663 N N . SER A 1 84 ? -4.300 -17.850 28.177 1.00 56.75 84 SER A N 1
ATOM 664 C CA . SER A 1 84 ? -4.966 -17.948 29.478 1.00 56.75 84 SER A CA 1
ATOM 665 C C . SER A 1 84 ? -4.981 -19.413 29.903 1.00 56.75 84 SER A C 1
ATOM 667 O O . SER A 1 84 ? -6.012 -20.074 29.914 1.00 56.75 84 SER A O 1
ATOM 669 N N . GLY A 1 85 ? -3.796 -19.925 30.233 1.00 48.41 85 GLY A N 1
ATOM 670 C CA . GLY A 1 85 ? -3.602 -21.191 30.929 1.00 48.41 85 GLY A CA 1
ATOM 671 C C . GLY A 1 85 ? -3.568 -20.963 32.436 1.00 48.41 85 GLY A C 1
ATOM 672 O O . GLY A 1 85 ? -2.537 -21.169 33.065 1.00 48.41 85 GLY A O 1
AT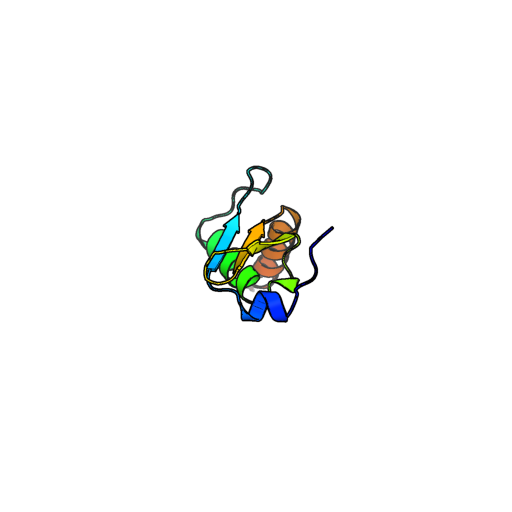OM 673 N N . GLY A 1 86 ? -4.678 -20.498 33.012 1.00 58.56 86 GLY A N 1
ATOM 674 C CA . GLY A 1 86 ? -4.906 -20.625 34.448 1.00 58.56 86 GLY A CA 1
ATOM 675 C C . GLY A 1 86 ? -5.292 -22.071 34.740 1.00 58.56 86 GLY A C 1
ATOM 676 O O . GLY A 1 86 ? -6.305 -22.540 34.230 1.00 58.56 86 GLY A O 1
ATOM 677 N N . THR A 1 87 ? -4.482 -22.783 35.517 1.00 49.50 87 THR A N 1
ATOM 678 C CA . THR A 1 87 ? -4.863 -24.082 36.093 1.00 49.50 87 THR A CA 1
ATOM 679 C C . THR A 1 87 ? -4.929 -23.908 37.614 1.00 49.50 87 THR A C 1
ATOM 681 O O . THR A 1 87 ? -4.023 -23.264 38.149 1.00 49.50 87 THR A O 1
ATOM 684 N N . PRO A 1 88 ? -6.004 -24.379 38.276 1.00 70.31 88 PRO A N 1
ATOM 685 C CA . PRO A 1 88 ? -6.192 -24.264 39.724 1.00 70.31 88 PRO A CA 1
ATOM 686 C C . PRO A 1 88 ? -5.196 -25.096 40.539 1.00 70.31 88 PRO A C 1
ATOM 688 O O . PRO A 1 88 ? -4.672 -26.100 40.002 1.00 70.31 88 PRO A O 1
#